Protein AF-A0A2U2DV30-F1 (afdb_monomer_lite)

Sequence (60 aa):
MTAAPTSESVTNAAMRLADQAKLKDGLRRELRERFDLDGDQIVEAVQLAASYRLCRRAFA

Foldseek 3Di:
DDDDDLPPLLQVLLCVLLPDPDDDPCSVVCSCVPSVDDPVSSVSSVVSNVVVNVVVVVVD

pLDDT: mean 82.4, std 13.7, range [38.16, 91.81]

Organism: NCBI:txid2182425

Radius of gyration: 11.72 Å; chains: 1; bounding box: 26×31×27 Å

Structure (mmCIF, N/CA/C/O backbone):
data_AF-A0A2U2DV30-F1
#
_entry.id   AF-A0A2U2DV30-F1
#
loop_
_atom_site.group_PDB
_atom_site.id
_atom_site.type_symbol
_atom_site.label_atom_id
_atom_site.label_alt_id
_atom_site.label_comp_id
_atom_site.label_asym_id
_atom_site.label_entity_id
_atom_site.label_seq_id
_atom_site.pdbx_PDB_ins_code
_atom_site.Cartn_x
_atom_site.Cartn_y
_atom_site.Cartn_z
_atom_site.occupancy
_atom_site.B_iso_or_equiv
_atom_site.auth_seq_id
_atom_site.auth_comp_id
_atom_site.auth_asym_id
_atom_site.auth_atom_id
_atom_site.pdbx_PDB_model_num
ATOM 1 N N . MET A 1 1 ? 12.415 22.759 -4.094 1.00 39.03 1 MET A N 1
ATOM 2 C CA . MET A 1 1 ? 11.431 21.657 -4.033 1.00 39.03 1 MET A CA 1
ATOM 3 C C . MET A 1 1 ? 12.143 20.442 -3.460 1.00 39.03 1 MET A C 1
ATOM 5 O O . MET A 1 1 ? 12.728 19.670 -4.203 1.00 39.03 1 MET A O 1
ATOM 9 N N . THR A 1 2 ? 12.223 20.343 -2.138 1.00 38.16 2 THR A N 1
ATOM 10 C CA . THR A 1 2 ? 12.860 19.218 -1.440 1.00 38.16 2 THR A CA 1
ATOM 11 C C . THR A 1 2 ? 11.771 18.216 -1.095 1.00 38.16 2 THR A C 1
ATOM 13 O O . THR A 1 2 ? 10.993 18.447 -0.177 1.00 38.16 2 THR A O 1
ATOM 16 N N . ALA A 1 3 ? 11.666 17.143 -1.879 1.00 46.72 3 ALA A N 1
ATOM 17 C CA . ALA A 1 3 ? 10.799 16.019 -1.556 1.00 46.72 3 ALA A CA 1
ATOM 18 C C . ALA A 1 3 ? 11.396 15.282 -0.346 1.00 46.72 3 ALA A C 1
ATOM 20 O O . ALA A 1 3 ? 12.374 14.551 -0.473 1.00 46.72 3 ALA A O 1
ATOM 21 N N . ALA A 1 4 ? 10.846 15.540 0.834 1.00 46.06 4 ALA A N 1
ATOM 22 C CA . ALA A 1 4 ? 11.103 14.811 2.068 1.00 46.06 4 ALA A CA 1
ATOM 23 C C . ALA A 1 4 ? 9.823 14.844 2.913 1.00 46.06 4 ALA A C 1
ATOM 25 O O . ALA A 1 4 ? 9.077 15.819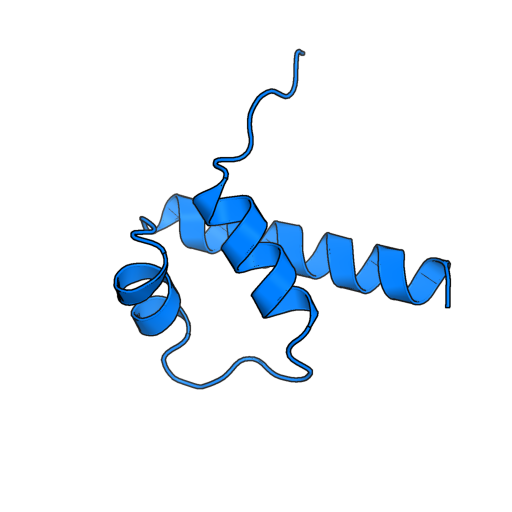 2.820 1.00 46.06 4 ALA A O 1
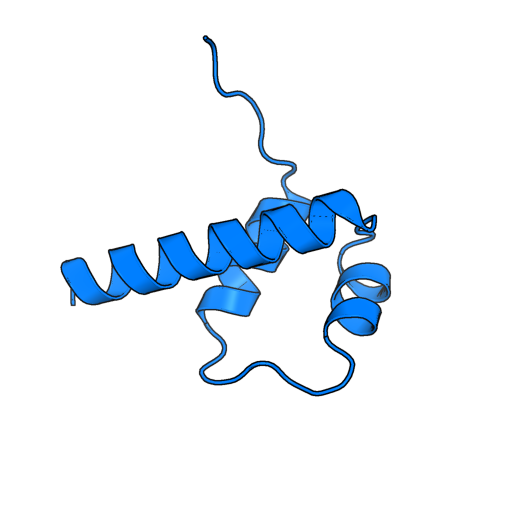ATOM 26 N N . PRO A 1 5 ? 9.634 13.908 3.849 1.00 49.25 5 PRO A N 1
ATOM 27 C CA . PRO A 1 5 ? 9.754 12.460 3.757 1.00 49.25 5 PRO A CA 1
ATOM 28 C C . PRO A 1 5 ? 8.355 11.846 3.551 1.00 49.25 5 PRO A C 1
ATOM 30 O O . PRO A 1 5 ? 7.410 12.191 4.259 1.00 49.25 5 PRO A O 1
ATOM 33 N N . THR A 1 6 ? 8.202 10.904 2.619 1.00 64.25 6 THR A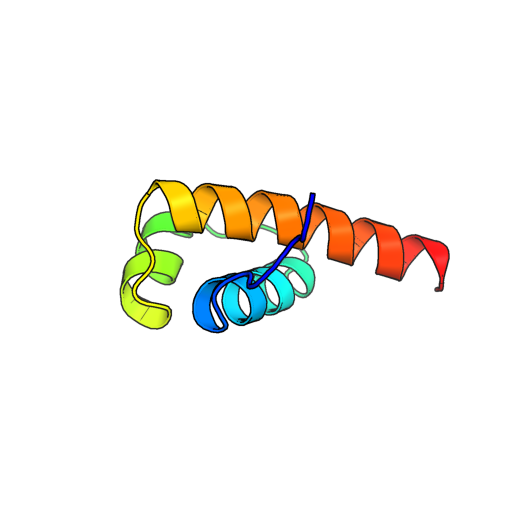 N 1
ATOM 34 C CA . THR A 1 6 ? 7.024 10.027 2.628 1.00 64.25 6 THR A CA 1
ATOM 35 C C . THR A 1 6 ? 7.061 9.267 3.950 1.00 64.25 6 THR A C 1
ATOM 37 O O . THR A 1 6 ? 8.061 8.609 4.239 1.00 64.25 6 THR A O 1
ATOM 40 N N . SER A 1 7 ? 6.026 9.408 4.782 1.00 81.50 7 SER A N 1
ATOM 41 C CA . SER A 1 7 ? 5.945 8.723 6.078 1.00 81.50 7 SER A CA 1
ATOM 42 C C . SER A 1 7 ? 6.334 7.247 5.924 1.00 81.50 7 SER A C 1
ATOM 44 O O . SER A 1 7 ? 5.935 6.590 4.956 1.00 81.50 7 SER A O 1
ATOM 46 N N . GLU A 1 8 ? 7.128 6.717 6.856 1.00 87.31 8 GLU A N 1
ATOM 47 C CA . GLU A 1 8 ? 7.574 5.321 6.806 1.00 87.31 8 GLU A CA 1
ATOM 48 C C . GLU A 1 8 ? 6.367 4.368 6.741 1.00 87.31 8 GLU A C 1
ATOM 50 O O . GLU A 1 8 ? 6.367 3.412 5.967 1.00 87.31 8 GLU A O 1
ATOM 55 N N . SER A 1 9 ? 5.277 4.698 7.443 1.00 88.44 9 SER A N 1
ATOM 56 C CA . SER A 1 9 ? 4.009 3.963 7.388 1.00 88.44 9 SER A CA 1
ATOM 57 C C . SER A 1 9 ? 3.378 3.963 5.993 1.00 88.44 9 SER A C 1
ATOM 59 O O . SER A 1 9 ? 2.921 2.918 5.528 1.00 88.44 9 SER A O 1
ATOM 61 N N . VAL A 1 10 ? 3.393 5.105 5.294 1.00 89.75 10 VAL A N 1
ATOM 62 C CA . VAL A 1 10 ? 2.874 5.241 3.919 1.00 89.75 10 VAL A CA 1
ATOM 63 C C . VAL A 1 10 ? 3.726 4.432 2.946 1.00 89.75 10 VAL A C 1
ATOM 65 O O . VAL A 1 10 ? 3.191 3.705 2.109 1.00 89.75 10 VAL A O 1
ATOM 68 N N . THR A 1 11 ? 5.048 4.496 3.096 1.00 90.38 11 THR A N 1
ATOM 69 C CA . THR A 1 11 ? 6.002 3.750 2.266 1.00 90.38 11 THR A CA 1
ATOM 70 C C . THR A 1 11 ? 5.844 2.240 2.462 1.00 90.38 11 THR A C 1
ATOM 72 O O . THR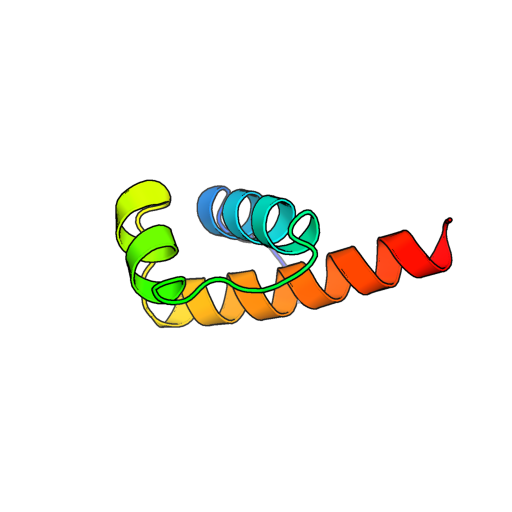 A 1 11 ? 5.718 1.493 1.490 1.00 90.38 11 THR A O 1
ATOM 75 N N . ASN A 1 12 ? 5.755 1.782 3.713 1.00 90.56 12 ASN A N 1
ATOM 76 C CA . ASN A 1 12 ? 5.546 0.374 4.057 1.00 90.56 12 ASN A CA 1
ATOM 77 C C . ASN A 1 12 ? 4.195 -0.150 3.553 1.00 90.56 12 ASN A C 1
ATOM 79 O O . ASN A 1 12 ? 4.121 -1.247 2.988 1.00 90.56 12 ASN A O 1
ATOM 83 N N . ALA A 1 13 ? 3.132 0.644 3.696 1.00 91.44 13 ALA A N 1
ATOM 84 C CA . ALA A 1 13 ? 1.831 0.331 3.124 1.00 91.44 13 ALA A CA 1
ATOM 85 C C . ALA A 1 13 ? 1.897 0.230 1.593 1.00 91.44 13 ALA A C 1
ATOM 87 O O . ALA A 1 13 ? 1.393 -0.736 1.019 1.00 91.44 13 ALA A O 1
ATOM 88 N N . ALA A 1 14 ? 2.558 1.181 0.930 1.00 91.81 14 ALA A N 1
ATOM 89 C CA . ALA A 1 14 ? 2.702 1.212 -0.519 1.00 91.81 14 ALA A CA 1
ATOM 90 C C . ALA A 1 14 ? 3.483 0.011 -1.068 1.00 91.81 14 ALA A C 1
ATOM 92 O O . ALA A 1 14 ? 3.047 -0.600 -2.045 1.00 91.81 14 ALA A O 1
ATOM 93 N N . MET A 1 15 ? 4.594 -0.376 -0.434 1.00 90.00 15 MET A N 1
ATOM 94 C CA . MET A 1 15 ? 5.360 -1.571 -0.820 1.00 90.00 15 MET A CA 1
ATOM 95 C C . MET A 1 15 ? 4.507 -2.835 -0.702 1.00 90.00 15 MET A C 1
ATOM 97 O O . MET A 1 15 ? 4.397 -3.613 -1.650 1.00 90.00 15 MET A O 1
ATOM 101 N N . ARG A 1 16 ? 3.800 -2.994 0.422 1.00 90.44 16 ARG A N 1
ATOM 102 C CA . ARG A 1 16 ? 2.904 -4.136 0.627 1.00 90.44 16 ARG A CA 1
ATOM 103 C C . ARG A 1 16 ? 1.764 -4.175 -0.392 1.00 90.44 16 ARG A C 1
ATOM 105 O O . ARG A 1 16 ? 1.401 -5.247 -0.873 1.00 90.44 16 ARG A O 1
ATOM 112 N N . LEU A 1 17 ? 1.177 -3.022 -0.709 1.00 89.94 17 LEU A N 1
ATOM 113 C CA . LEU A 1 17 ? 0.161 -2.901 -1.755 1.00 89.94 17 LEU A CA 1
ATOM 114 C C . LEU A 1 17 ? 0.737 -3.272 -3.125 1.00 89.94 17 LEU A C 1
ATOM 116 O O . LEU A 1 17 ? 0.061 -3.940 -3.909 1.00 89.94 17 LEU A O 1
ATOM 120 N N . ALA A 1 18 ? 1.974 -2.867 -3.418 1.00 89.75 18 ALA A N 1
ATOM 121 C CA . ALA A 1 18 ? 2.642 -3.171 -4.677 1.00 89.75 18 ALA A CA 1
ATOM 122 C C . ALA A 1 18 ? 2.865 -4.679 -4.868 1.00 89.75 18 ALA A C 1
ATOM 124 O O . ALA A 1 18 ? 2.700 -5.166 -5.987 1.00 89.75 18 ALA A O 1
ATOM 125 N N . ASP A 1 19 ? 3.141 -5.411 -3.785 1.00 88.25 19 ASP A N 1
ATOM 126 C CA . ASP A 1 19 ? 3.295 -6.872 -3.790 1.00 88.25 19 ASP A CA 1
ATOM 127 C C . ASP A 1 19 ? 1.976 -7.643 -3.941 1.00 88.25 19 ASP A C 1
ATOM 129 O O . ASP A 1 19 ? 1.972 -8.814 -4.331 1.00 88.25 19 ASP A O 1
ATOM 133 N N . GLN A 1 20 ? 0.831 -7.014 -3.670 1.00 85.38 20 GLN A N 1
ATOM 134 C CA . GLN A 1 20 ? -0.465 -7.646 -3.892 1.00 85.38 20 GLN A CA 1
ATOM 135 C C . GLN A 1 20 ? -0.857 -7.606 -5.374 1.00 85.38 20 GLN A C 1
ATOM 137 O O . GLN A 1 20 ? -0.994 -6.538 -5.971 1.00 85.38 20 GLN A O 1
ATOM 142 N N . ALA A 1 21 ? -1.147 -8.778 -5.947 1.00 73.44 21 ALA A N 1
ATOM 143 C CA . ALA A 1 21 ? -1.630 -8.904 -7.325 1.00 73.44 21 ALA A CA 1
ATOM 144 C C . ALA A 1 21 ? -3.016 -8.265 -7.548 1.00 73.44 21 ALA A C 1
ATOM 146 O O . ALA A 1 21 ? -3.329 -7.825 -8.654 1.00 73.44 21 ALA A O 1
ATOM 147 N N . LYS A 1 22 ? -3.861 -8.218 -6.508 1.00 77.44 22 LYS A N 1
ATOM 148 C CA . LYS A 1 22 ? -5.192 -7.594 -6.528 1.00 77.44 22 LYS A CA 1
ATOM 149 C C . LYS A 1 22 ? -5.465 -6.892 -5.204 1.00 77.44 22 LYS A C 1
ATOM 151 O O . LYS A 1 22 ? -5.086 -7.398 -4.149 1.00 77.44 22 LYS A O 1
ATOM 156 N N . LEU A 1 23 ? -6.150 -5.752 -5.274 1.00 77.50 23 LEU A N 1
ATOM 157 C CA . LEU A 1 23 ? -6.643 -5.063 -4.085 1.00 77.50 23 LEU A CA 1
ATOM 158 C C . LEU A 1 23 ? -7.811 -5.861 -3.501 1.00 77.50 23 LEU A C 1
ATOM 160 O O . LEU A 1 23 ? -8.694 -6.296 -4.240 1.00 77.50 23 LEU A O 1
ATOM 164 N N . LYS A 1 24 ? -7.782 -6.080 -2.186 1.00 79.00 24 LYS A N 1
ATOM 165 C CA . LYS A 1 24 ? -8.832 -6.800 -1.460 1.00 79.00 24 LYS A CA 1
ATOM 166 C C . LYS A 1 24 ? -9.962 -5.856 -1.062 1.00 79.00 24 LYS A C 1
ATOM 168 O O . LYS A 1 24 ? -9.728 -4.672 -0.806 1.00 79.00 24 LYS A O 1
ATOM 173 N N . ASP A 1 25 ? -11.166 -6.402 -0.926 1.00 80.75 25 ASP A N 1
ATOM 174 C CA . ASP A 1 25 ? -12.260 -5.694 -0.268 1.00 80.75 25 ASP A CA 1
ATOM 175 C C . ASP A 1 25 ? -11.859 -5.327 1.168 1.00 80.75 25 ASP A C 1
ATOM 177 O O . ASP A 1 25 ? -11.228 -6.110 1.879 1.00 80.75 25 ASP A O 1
ATOM 181 N N . GLY A 1 26 ? -12.179 -4.100 1.584 1.00 83.88 26 GLY A N 1
ATOM 182 C CA . GLY A 1 26 ? -11.797 -3.586 2.903 1.00 83.88 26 GLY A CA 1
ATOM 183 C C . GLY A 1 26 ? -10.382 -3.004 3.001 1.00 83.88 26 GLY A C 1
ATOM 184 O O . GLY A 1 26 ? -9.953 -2.672 4.103 1.00 83.88 26 GLY A O 1
ATOM 185 N N . LEU A 1 27 ? -9.678 -2.793 1.881 1.00 85.94 27 LEU A N 1
ATOM 186 C CA . LEU A 1 27 ? -8.320 -2.229 1.860 1.00 85.94 27 LEU A CA 1
ATOM 187 C C . LEU A 1 27 ? -8.160 -0.958 2.709 1.00 85.94 27 LEU A C 1
ATOM 189 O O . LEU A 1 27 ? -7.208 -0.832 3.468 1.00 85.94 27 LEU A O 1
ATOM 193 N N . ARG A 1 28 ? -9.112 -0.020 2.622 1.00 87.06 28 ARG A N 1
ATOM 194 C CA . ARG A 1 28 ? -9.070 1.228 3.405 1.00 87.06 28 ARG A CA 1
ATOM 195 C C . ARG A 1 28 ? -9.073 0.969 4.912 1.00 87.06 28 ARG A C 1
ATOM 197 O O . ARG A 1 28 ? -8.384 1.664 5.650 1.00 87.06 28 ARG A O 1
ATOM 204 N N . ARG A 1 29 ? -9.842 -0.029 5.358 1.00 90.31 29 ARG A N 1
ATOM 205 C CA . ARG A 1 29 ? -9.907 -0.434 6.764 1.00 90.31 29 ARG A CA 1
ATOM 206 C C . ARG A 1 29 ? -8.597 -1.088 7.194 1.00 90.31 29 ARG A C 1
ATOM 208 O O . ARG A 1 29 ? -8.070 -0.720 8.232 1.00 90.31 29 ARG A O 1
ATOM 215 N N . GLU A 1 30 ? -8.042 -1.977 6.369 1.00 89.50 30 GLU A N 1
ATOM 216 C CA . GLU A 1 30 ? -6.743 -2.607 6.639 1.00 89.50 30 GLU A CA 1
ATOM 217 C C . GLU A 1 30 ? -5.621 -1.566 6.758 1.00 89.50 30 GLU A C 1
ATOM 219 O O . GLU A 1 30 ? -4.812 -1.638 7.678 1.00 89.50 30 GLU A O 1
ATOM 224 N N . LEU A 1 31 ? -5.582 -0.592 5.847 1.00 90.38 31 LEU A N 1
ATOM 225 C CA . LEU A 1 31 ? -4.569 0.462 5.852 1.00 90.38 31 LEU A CA 1
ATOM 226 C C . LEU A 1 31 ? -4.674 1.358 7.089 1.00 90.38 31 LEU A C 1
ATOM 228 O O . LEU A 1 31 ? -3.656 1.704 7.679 1.00 90.38 31 LEU A O 1
ATOM 232 N N . ARG A 1 32 ? -5.894 1.662 7.536 1.00 90.56 32 ARG A N 1
ATOM 233 C CA . ARG A 1 32 ? -6.109 2.414 8.772 1.00 90.56 32 ARG A CA 1
ATOM 234 C C . ARG A 1 32 ? -5.738 1.605 10.014 1.00 90.56 32 ARG A C 1
ATOM 236 O O . ARG A 1 32 ? -4.998 2.086 10.851 1.00 90.56 32 ARG A O 1
ATOM 243 N N . GLU A 1 33 ? -6.208 0.365 10.129 1.00 91.56 33 GLU A N 1
ATOM 244 C CA . GLU A 1 33 ? -6.011 -0.442 11.344 1.00 91.56 33 GLU A CA 1
ATOM 245 C C . GLU A 1 33 ? -4.577 -0.972 11.497 1.00 91.56 33 GLU A C 1
ATOM 247 O O . GLU A 1 33 ? -4.119 -1.171 12.618 1.00 91.56 33 GLU A O 1
ATOM 252 N N . ARG A 1 34 ? -3.865 -1.242 10.393 1.00 89.81 34 ARG A N 1
ATOM 253 C CA . ARG A 1 34 ? -2.531 -1.875 10.442 1.00 89.81 34 ARG A CA 1
ATOM 254 C C . ARG A 1 34 ? -1.369 -0.912 10.275 1.00 89.81 34 ARG A C 1
ATOM 256 O O . ARG A 1 34 ? -0.270 -1.247 10.700 1.00 89.81 34 ARG A O 1
ATOM 263 N N . PHE A 1 35 ? -1.593 0.213 9.606 1.00 88.38 35 PHE A N 1
ATOM 264 C CA . PHE A 1 35 ? -0.552 1.193 9.298 1.00 88.38 35 PHE A CA 1
ATOM 265 C C . PHE A 1 35 ? -0.850 2.567 9.901 1.00 88.38 35 PHE A C 1
ATOM 267 O O . PHE A 1 35 ? -0.059 3.481 9.692 1.00 88.38 35 PHE A O 1
ATOM 274 N N . ASP A 1 36 ? -1.961 2.691 10.639 1.00 91.12 36 ASP A N 1
ATOM 275 C CA . ASP A 1 36 ? -2.414 3.930 11.277 1.00 91.12 36 ASP A CA 1
ATOM 276 C C . ASP A 1 36 ? -2.503 5.098 10.284 1.00 91.12 36 ASP A C 1
ATOM 278 O O . ASP A 1 36 ? -2.051 6.207 10.544 1.00 91.12 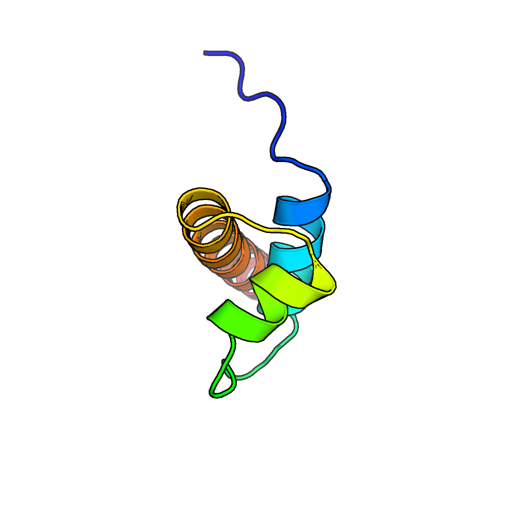36 ASP A O 1
ATOM 282 N N . LEU A 1 37 ? -3.016 4.808 9.079 1.00 90.12 37 LEU A N 1
ATOM 283 C CA . LEU A 1 37 ? -3.085 5.791 8.001 1.00 90.12 37 LEU A CA 1
ATOM 284 C C . LEU A 1 37 ? -4.406 6.559 7.987 1.00 90.12 37 LEU A C 1
ATOM 286 O O . LEU A 1 37 ? -5.506 5.983 7.983 1.00 90.12 37 LEU A O 1
ATOM 290 N N . ASP A 1 38 ? -4.269 7.869 7.830 1.00 90.88 38 ASP A N 1
ATOM 291 C CA . ASP A 1 38 ? -5.366 8.783 7.543 1.00 90.88 38 ASP A CA 1
ATOM 292 C C . ASP A 1 38 ? -5.831 8.700 6.084 1.00 90.88 38 ASP A C 1
ATOM 294 O O . ASP A 1 38 ? -5.200 8.087 5.221 1.00 90.88 38 ASP A O 1
ATOM 298 N N . GLY A 1 39 ? -6.976 9.324 5.786 1.00 89.00 39 GLY A N 1
ATOM 299 C CA . GLY A 1 39 ? -7.577 9.296 4.447 1.00 89.00 39 GLY A CA 1
ATOM 300 C C . GLY A 1 39 ? -6.612 9.733 3.339 1.00 89.00 39 GLY A C 1
ATOM 301 O O . GLY A 1 39 ? -6.494 9.036 2.331 1.00 89.00 39 GLY A O 1
ATOM 302 N N . ASP A 1 40 ? -5.885 10.826 3.560 1.00 90.00 40 ASP A N 1
ATOM 303 C CA . ASP A 1 40 ? -4.934 11.375 2.586 1.00 90.00 40 ASP A CA 1
ATOM 304 C C . ASP A 1 40 ? -3.708 10.469 2.414 1.00 90.00 40 ASP A C 1
ATOM 306 O O . ASP A 1 40 ? -3.285 10.180 1.295 1.00 90.00 40 ASP A O 1
ATOM 310 N N . GLN A 1 41 ? -3.204 9.916 3.518 1.00 91.31 41 GLN A N 1
ATOM 311 C CA . GLN A 1 41 ? -2.079 8.982 3.526 1.00 91.31 41 GLN A CA 1
ATOM 312 C C . GLN A 1 41 ? -2.409 7.652 2.837 1.00 91.31 41 GLN A C 1
ATOM 314 O O . GLN A 1 41 ? -1.554 7.046 2.193 1.00 91.31 41 GLN A O 1
ATOM 319 N N . ILE A 1 42 ? -3.661 7.193 2.929 1.00 90.31 42 ILE A N 1
ATOM 320 C CA . ILE A 1 42 ? -4.139 6.026 2.180 1.00 90.31 42 ILE A CA 1
ATOM 321 C C . ILE A 1 42 ? -4.086 6.300 0.675 1.00 90.31 42 ILE A C 1
ATOM 323 O O . ILE A 1 42 ? -3.665 5.431 -0.092 1.00 90.31 42 ILE A O 1
ATOM 327 N N . VAL A 1 43 ? -4.513 7.489 0.239 1.00 90.62 43 VAL A N 1
ATOM 328 C CA . VAL A 1 43 ? -4.458 7.875 -1.180 1.00 90.62 43 VAL A CA 1
ATOM 329 C C . VAL A 1 43 ? -3.007 7.929 -1.656 1.00 90.62 43 VAL A C 1
ATOM 331 O O . VAL A 1 43 ? -2.695 7.357 -2.704 1.00 90.62 43 VAL A O 1
ATOM 334 N N . GLU A 1 44 ? -2.119 8.529 -0.864 1.00 90.62 44 GLU A N 1
ATOM 335 C CA . GLU A 1 44 ? -0.684 8.587 -1.149 1.00 90.62 44 GLU A CA 1
ATOM 336 C C . GLU A 1 44 ? -0.068 7.182 -1.259 1.00 90.62 44 GLU A C 1
ATOM 338 O O . GLU A 1 44 ? 0.602 6.874 -2.247 1.00 90.62 44 GLU A O 1
ATOM 343 N N . ALA A 1 45 ? -0.373 6.282 -0.318 1.00 90.88 45 ALA A N 1
ATOM 344 C CA . ALA A 1 45 ? 0.124 4.906 -0.332 1.00 90.88 45 ALA A CA 1
ATOM 345 C C . ALA A 1 45 ? -0.328 4.133 -1.583 1.00 90.88 45 ALA A C 1
ATOM 347 O O . ALA A 1 45 ? 0.445 3.369 -2.163 1.00 90.88 45 ALA A O 1
ATOM 348 N N . VAL A 1 46 ? -1.570 4.338 -2.035 1.00 89.44 46 VAL A N 1
ATOM 349 C CA . VAL A 1 46 ? -2.102 3.696 -3.249 1.00 89.44 46 VAL A CA 1
ATOM 350 C C . VAL A 1 46 ? -1.422 4.234 -4.511 1.00 89.44 46 VAL A C 1
ATOM 352 O O . VAL A 1 46 ? -1.084 3.448 -5.401 1.00 89.44 46 VAL A O 1
ATOM 355 N N . GLN A 1 47 ? -1.190 5.547 -4.595 1.00 89.75 47 GLN A N 1
ATOM 356 C CA . GLN A 1 47 ? -0.460 6.152 -5.714 1.00 89.75 47 GLN A CA 1
ATOM 357 C C . GLN A 1 47 ? 0.993 5.664 -5.757 1.00 89.75 47 GLN A C 1
ATOM 359 O O . GLN A 1 47 ? 1.479 5.247 -6.810 1.00 89.75 47 GLN A O 1
ATOM 364 N N . LEU A 1 48 ? 1.661 5.631 -4.604 1.00 90.94 48 LEU A N 1
ATOM 365 C CA . LEU A 1 48 ? 3.036 5.156 -4.486 1.00 90.94 48 LEU A CA 1
ATOM 366 C C . LEU A 1 48 ? 3.160 3.663 -4.831 1.00 90.94 48 LEU A C 1
ATOM 368 O O . LEU A 1 48 ? 4.091 3.262 -5.532 1.00 90.94 48 LEU A O 1
ATOM 372 N N . ALA A 1 49 ? 2.179 2.845 -4.441 1.00 91.00 49 ALA A N 1
ATOM 373 C CA . ALA A 1 49 ? 2.123 1.432 -4.812 1.00 91.00 49 ALA A CA 1
ATOM 374 C C . ALA A 1 49 ? 2.037 1.221 -6.333 1.00 91.00 49 ALA A C 1
ATOM 376 O O . ALA A 1 49 ? 2.645 0.290 -6.867 1.00 91.00 49 ALA A O 1
ATOM 377 N N . ALA A 1 50 ? 1.302 2.080 -7.050 1.00 88.25 50 ALA A N 1
ATOM 378 C CA . ALA A 1 50 ? 1.235 2.028 -8.510 1.00 88.25 50 ALA A CA 1
ATOM 379 C C . ALA A 1 50 ? 2.603 2.327 -9.147 1.00 88.25 50 ALA A C 1
ATOM 381 O O . ALA A 1 50 ? 3.028 1.594 -10.044 1.00 88.25 50 ALA A O 1
ATOM 382 N N . SER A 1 51 ? 3.324 3.327 -8.631 1.00 88.50 51 SER A N 1
ATOM 383 C CA . SER A 1 51 ? 4.694 3.641 -9.055 1.00 88.50 51 SER A CA 1
ATOM 384 C C . SER A 1 51 ? 5.649 2.468 -8.816 1.00 88.50 51 SER A C 1
ATOM 386 O O . SER A 1 51 ? 6.399 2.099 -9.718 1.00 88.50 51 SER A O 1
ATOM 388 N N . TYR A 1 52 ? 5.575 1.802 -7.658 1.00 89.25 52 TYR A N 1
ATOM 389 C CA . TYR A 1 52 ? 6.391 0.612 -7.385 1.00 89.25 52 TYR A CA 1
ATOM 390 C C . TYR A 1 52 ? 6.094 -0.554 -8.328 1.00 89.25 52 TYR A C 1
ATOM 392 O O . TYR A 1 52 ? 7.024 -1.206 -8.806 1.00 89.25 52 TYR A O 1
ATOM 400 N N . ARG A 1 53 ? 4.820 -0.797 -8.661 1.00 88.00 53 ARG A N 1
ATOM 401 C CA . ARG A 1 53 ? 4.444 -1.822 -9.652 1.00 88.00 53 ARG A CA 1
ATOM 402 C C . ARG A 1 53 ? 5.003 -1.508 -11.040 1.00 88.00 53 ARG A C 1
ATOM 404 O O . ARG A 1 53 ? 5.473 -2.418 -11.721 1.00 88.00 53 ARG A O 1
ATOM 411 N N . LEU A 1 54 ? 4.967 -0.239 -11.451 1.00 85.25 54 LEU A N 1
ATOM 412 C CA . LEU A 1 54 ? 5.526 0.206 -12.730 1.00 85.25 54 LEU A CA 1
ATOM 413 C C . LEU A 1 54 ? 7.045 0.036 -12.768 1.00 85.25 54 LEU A C 1
ATOM 415 O O . LEU A 1 54 ? 7.552 -0.564 -13.713 1.00 85.25 54 LEU A O 1
ATOM 419 N N . CYS A 1 55 ? 7.755 0.483 -11.729 1.00 83.94 55 CYS A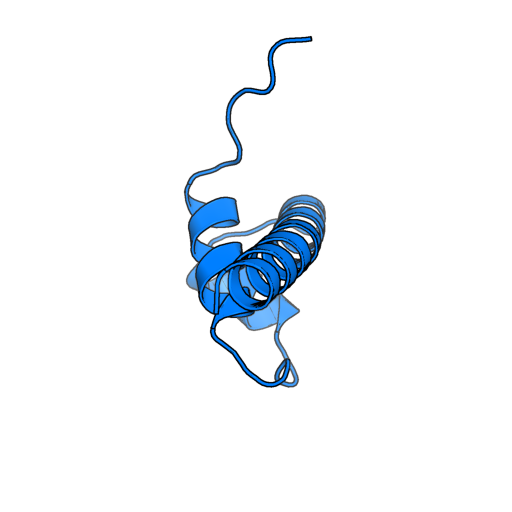 N 1
ATOM 420 C CA . CYS A 1 55 ? 9.201 0.295 -11.629 1.00 83.94 55 CYS A CA 1
ATOM 421 C C . CYS A 1 55 ? 9.567 -1.193 -11.669 1.00 83.94 55 CYS A C 1
ATOM 423 O O . CYS A 1 55 ? 10.421 -1.592 -12.453 1.00 83.94 55 CYS A O 1
ATOM 425 N N . ARG A 1 56 ? 8.872 -2.045 -10.906 1.00 78.56 56 ARG A N 1
ATOM 426 C CA . ARG A 1 56 ? 9.131 -3.492 -10.906 1.00 78.56 56 ARG A CA 1
ATOM 427 C C . ARG A 1 56 ? 8.911 -4.127 -12.279 1.00 78.56 56 ARG A C 1
ATOM 429 O O . ARG A 1 56 ? 9.666 -5.014 -12.644 1.00 78.56 56 ARG A O 1
ATOM 436 N N . ARG A 1 57 ? 7.920 -3.667 -13.050 1.00 74.38 57 ARG A N 1
ATOM 437 C CA . ARG A 1 57 ? 7.696 -4.128 -14.430 1.00 74.38 57 ARG A CA 1
ATOM 438 C C . ARG A 1 57 ? 8.763 -3.623 -15.404 1.00 74.38 57 ARG A C 1
ATOM 440 O O . ARG A 1 57 ? 9.053 -4.312 -16.370 1.00 74.38 57 ARG A O 1
ATOM 447 N N . ALA A 1 58 ? 9.306 -2.428 -15.187 1.00 73.88 58 ALA A N 1
ATOM 448 C CA . ALA A 1 58 ? 10.333 -1.852 -16.054 1.00 73.88 58 ALA A CA 1
ATOM 449 C C . ALA A 1 58 ? 11.703 -2.540 -15.904 1.00 73.88 58 ALA A C 1
ATOM 451 O O . ALA A 1 58 ? 12.506 -2.484 -16.830 1.00 73.88 58 ALA A O 1
ATOM 452 N N . PHE A 1 59 ? 11.957 -3.180 -14.758 1.00 67.50 59 PHE A N 1
ATOM 453 C CA . PHE A 1 59 ? 13.228 -3.838 -14.425 1.00 67.50 59 PHE A CA 1
ATOM 454 C C . PHE A 1 59 ? 13.116 -5.367 -14.230 1.00 67.50 59 PHE A C 1
ATOM 456 O O . PHE A 1 59 ? 14.038 -5.964 -13.676 1.00 67.50 59 PHE A O 1
ATOM 463 N N . ALA A 1 60 ? 12.006 -5.994 -14.641 1.00 56.47 60 ALA A N 1
ATOM 464 C CA . ALA A 1 60 ? 11.799 -7.450 -14.633 1.00 56.47 60 ALA A CA 1
ATOM 465 C C . ALA A 1 60 ? 11.933 -8.030 -16.044 1.00 56.47 60 ALA A C 1
ATOM 467 O O . ALA A 1 60 ? 12.476 -9.150 -16.153 1.00 56.47 60 ALA A O 1
#

Secondary structure (DSSP, 8-state):
-------HHHHHHHHHHHH-SSPPTTHHHHHHHHH---HHHHHHHHHHHHHHHHHHHHT-